Protein AF-A0A2V9KAK0-F1 (afdb_monomer)

Secondary structure (DSSP, 8-state):
-EEEEEEEEEEEEETTEEEEEEEEEEEEEETTEEEEEEEEEEEESS---SEEEEEEEEE----TT-TTEEEEETTEEEETT--EEEE-SEEEEEETTTTEEEEEEEES--EEEEEEEEEEEEETTEEEEEEEEEEEEEEEEEPTT-SEEEEEEEEEEEE-

Radius of gyration: 18.0 Å; Cα contacts (8 Å, |Δi|>4): 401; chains: 1; bounding box: 46×34×55 Å

Nearest PDB structures (foldseek):
  1k1x-assembly2_B  TM=7.496E-01  e=6.033E-06  Thermococcus litoralis
  1k1x-assembly1_A  TM=7.230E-01  e=2.955E-05  Thermococcus litoralis
  1k1w-assembly1_A  TM=7.517E-01  e=1.011E-04  Thermococcus litoralis
  1jov-assembly1_A  TM=4.506E-01  e=4.739E-02  Haemophilus influenzae

Solvent-accessible surface area (backbone atoms only — not comparable to full-atom values): 8448 Å² total; per-residue (Å²): 122,53,73,50,76,49,77,49,74,50,77,46,76,55,88,99,37,45,39,37,42,36,39,36,39,40,38,39,36,56,89,73,35,40,37,41,36,42,41,35,40,39,40,36,87,42,60,60,33,92,38,68,52,72,52,78,48,75,48,70,66,66,63,45,78,39,93,58,22,29,35,37,42,92,93,44,77,40,45,46,56,45,70,50,76,48,83,43,63,44,43,35,40,38,32,61,88,81,25,38,37,37,41,35,37,38,45,64,71,32,36,38,39,34,37,52,37,69,44,83,46,82,54,98,94,42,81,44,82,41,76,62,19,28,41,38,25,44,35,42,79,46,60,44,76,33,36,58,50,71,40,34,41,37,39,40,35,34,70,105

Foldseek 3Di:
DDKDKDKDKDWDDDPPKIKIKIWIWIWDDDPQKIKIKIKMKIAIPFFPAFDKDKDKDWDFDFDQADPQWFKDFPRDTDGQQDAAKDQHQ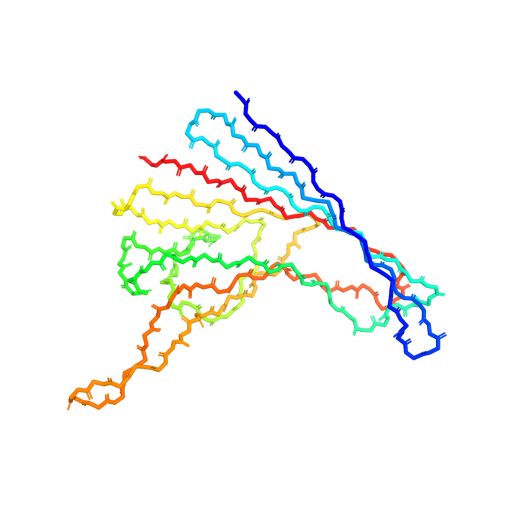WIWTGRVVQQKIKIKGKPPRFIKGKHWDWDWDQDPVGIDTGTGTMIIMGMDGDDRRDRMDIMMMMIMMGGD

Mean predicted aligned error: 3.72 Å

Sequence (160 aa):
MREGTVRLERTVRHGSGELRGVKTLHAESRGDIWQLECSAALSSDRALGESALGMELVLNLLAPDAPDRYFEANGERHPLEFKGQIISPELRVTDEWQRVECVLTADPAPRWWIVPIETISQSESGFERVYQGSAIMAVWRLPSAARDFRSKLTMITRRL

Structure (mmCIF, N/CA/C/O backbone):
data_AF-A0A2V9KAK0-F1
#
_entry.id   AF-A0A2V9KAK0-F1
#
loop_
_atom_site.group_PDB
_atom_site.id
_atom_site.type_symbol
_atom_site.label_atom_id
_atom_site.label_alt_id
_atom_site.label_comp_id
_atom_site.label_asym_id
_atom_site.label_entity_id
_atom_site.label_seq_id
_atom_site.pdbx_PDB_ins_code
_atom_site.Cartn_x
_atom_site.Cartn_y
_atom_site.Cartn_z
_atom_site.occupancy
_atom_site.B_iso_or_equiv
_atom_site.auth_seq_id
_atom_site.auth_comp_id
_atom_site.auth_asym_id
_atom_site.auth_atom_id
_atom_site.pdbx_PDB_model_num
ATOM 1 N N . MET A 1 1 ? -11.246 23.314 -1.768 1.00 75.06 1 MET A N 1
ATOM 2 C CA . MET A 1 1 ? -10.373 22.320 -2.415 1.00 75.06 1 MET A CA 1
ATOM 3 C C . MET A 1 1 ? -8.950 22.718 -2.092 1.00 75.06 1 MET A C 1
ATOM 5 O O . MET A 1 1 ? -8.626 23.889 -2.268 1.00 75.06 1 MET A O 1
ATOM 9 N N . ARG A 1 2 ? -8.161 21.821 -1.502 1.00 86.50 2 ARG A N 1
ATOM 10 C CA . ARG A 1 2 ? -6.719 22.023 -1.306 1.00 86.50 2 ARG A CA 1
ATOM 11 C C . ARG A 1 2 ? -6.023 20.899 -2.048 1.00 86.50 2 ARG A C 1
ATOM 13 O O . ARG A 1 2 ? -6.415 19.756 -1.856 1.00 86.50 2 ARG A O 1
ATOM 20 N N . GLU A 1 3 ? -5.034 21.222 -2.864 1.00 95.25 3 GLU A N 1
ATOM 21 C CA . GLU A 1 3 ? -4.264 20.236 -3.616 1.00 95.25 3 GLU A CA 1
ATOM 22 C C . GLU A 1 3 ? -2.778 20.592 -3.606 1.00 95.25 3 GLU A C 1
ATOM 24 O O . GLU A 1 3 ? -2.402 21.749 -3.397 1.00 95.25 3 GLU A O 1
ATOM 29 N N . GLY A 1 4 ? -1.930 19.590 -3.803 1.00 96.50 4 GLY A N 1
ATOM 30 C CA . GLY A 1 4 ? -0.490 19.766 -3.878 1.00 96.50 4 GLY A CA 1
ATOM 31 C C . GLY A 1 4 ? 0.176 18.587 -4.566 1.00 96.50 4 GLY A C 1
ATOM 32 O O . GLY A 1 4 ? -0.209 17.436 -4.365 1.00 96.50 4 GLY A O 1
ATOM 33 N N . THR A 1 5 ? 1.198 18.881 -5.368 1.00 98.06 5 THR A N 1
ATOM 34 C CA . THR A 1 5 ? 1.998 17.866 -6.057 1.00 98.06 5 THR A CA 1
ATOM 35 C C . THR A 1 5 ? 3.465 18.008 -5.693 1.00 98.06 5 THR A C 1
ATOM 37 O O . THR A 1 5 ? 4.029 19.098 -5.771 1.00 98.06 5 THR A O 1
ATOM 40 N N . VAL A 1 6 ? 4.102 16.891 -5.354 1.00 98.31 6 VAL A N 1
ATOM 41 C CA . VAL A 1 6 ? 5.548 16.804 -5.141 1.00 98.31 6 VAL A CA 1
ATOM 42 C C . VAL A 1 6 ? 6.114 15.725 -6.045 1.00 98.31 6 VAL A C 1
ATOM 44 O O . VAL A 1 6 ? 5.605 14.607 -6.102 1.00 98.31 6 VAL A O 1
ATOM 47 N N . ARG A 1 7 ? 7.203 16.047 -6.740 1.00 98.31 7 ARG A N 1
ATOM 48 C CA . ARG A 1 7 ? 7.954 15.093 -7.551 1.00 98.31 7 ARG A CA 1
ATOM 49 C C . ARG A 1 7 ? 9.327 14.871 -6.941 1.00 98.31 7 ARG A C 1
ATOM 51 O O . ARG A 1 7 ? 10.051 15.820 -6.667 1.00 98.31 7 ARG A O 1
ATOM 58 N N . LEU A 1 8 ? 9.670 13.605 -6.762 1.00 98.19 8 LEU A N 1
ATOM 59 C CA . LEU A 1 8 ? 10.948 13.136 -6.259 1.00 98.19 8 LEU A CA 1
ATOM 60 C C . LEU A 1 8 ? 11.569 12.238 -7.321 1.00 98.19 8 LEU A C 1
ATOM 62 O O . LEU A 1 8 ? 10.883 11.426 -7.945 1.00 98.19 8 LEU A O 1
ATOM 66 N N . GLU A 1 9 ? 12.872 12.355 -7.511 1.00 98.19 9 GLU A N 1
ATOM 67 C CA . GLU A 1 9 ? 13.617 11.459 -8.377 1.00 98.19 9 GLU A CA 1
ATOM 68 C C . GLU A 1 9 ? 14.942 11.081 -7.740 1.00 98.19 9 GLU A C 1
ATOM 70 O O . GLU A 1 9 ? 15.530 11.835 -6.961 1.00 98.19 9 GLU A O 1
ATOM 75 N N . ARG A 1 10 ? 15.395 9.876 -8.058 1.00 97.81 10 ARG A N 1
ATOM 76 C CA . ARG A 1 10 ? 16.676 9.369 -7.605 1.00 97.81 10 ARG A CA 1
ATOM 77 C C . ARG A 1 10 ? 17.247 8.438 -8.654 1.00 97.81 10 ARG A C 1
ATOM 79 O O . ARG A 1 10 ? 16.561 7.540 -9.134 1.00 97.81 10 ARG A O 1
ATOM 86 N N . THR A 1 11 ? 18.528 8.618 -8.926 1.00 97.19 11 THR A N 1
ATOM 87 C CA . THR A 1 11 ? 19.328 7.697 -9.722 1.00 97.19 11 THR A CA 1
ATOM 88 C C . THR A 1 11 ? 20.326 7.001 -8.806 1.00 97.19 11 THR A C 1
ATOM 90 O O . THR A 1 11 ? 20.985 7.647 -7.989 1.00 97.19 11 THR A O 1
ATOM 93 N N . VAL A 1 12 ? 20.408 5.678 -8.903 1.00 94.88 12 VAL A N 1
ATOM 94 C CA . VAL A 1 12 ? 21.289 4.833 -8.094 1.00 94.88 12 VAL A CA 1
ATOM 95 C C . VAL A 1 12 ? 22.069 3.913 -9.023 1.00 94.88 12 VAL A C 1
ATOM 97 O O . VAL A 1 12 ? 21.511 3.357 -9.966 1.00 94.88 12 VAL A O 1
ATOM 100 N N . ARG A 1 13 ? 23.361 3.723 -8.745 1.00 91.69 13 ARG A N 1
ATOM 101 C CA . ARG A 1 13 ? 24.155 2.685 -9.411 1.00 91.69 13 ARG A CA 1
ATOM 102 C C . ARG A 1 13 ? 23.892 1.345 -8.738 1.00 91.69 13 ARG A C 1
ATOM 104 O O . ARG A 1 13 ? 24.022 1.240 -7.520 1.00 91.69 13 ARG A O 1
ATOM 111 N N . HIS A 1 14 ? 23.561 0.331 -9.527 1.00 79.44 14 HIS A N 1
ATOM 112 C CA . HIS A 1 14 ? 23.386 -1.039 -9.060 1.00 79.44 14 HIS A CA 1
ATOM 113 C C . HIS A 1 14 ? 24.299 -1.959 -9.877 1.00 79.44 14 HIS A C 1
ATOM 115 O O . HIS A 1 14 ? 24.059 -2.219 -11.057 1.00 79.44 14 HIS A O 1
ATOM 121 N N . GLY A 1 15 ? 25.408 -2.389 -9.268 1.00 82.12 15 GLY A N 1
ATOM 122 C CA . GLY A 1 15 ? 26.492 -3.053 -9.991 1.00 82.12 15 GLY A CA 1
ATOM 123 C C . GLY A 1 15 ? 27.061 -2.152 -11.094 1.00 82.12 15 GLY A C 1
ATOM 124 O O . GLY A 1 15 ? 27.440 -1.011 -10.839 1.00 82.12 15 GLY A O 1
ATOM 125 N N . SER A 1 16 ? 27.098 -2.660 -12.328 1.00 79.44 16 SER A N 1
ATOM 126 C CA . SER A 1 16 ? 27.523 -1.912 -13.522 1.00 79.44 16 SER A CA 1
ATOM 127 C C . SER A 1 16 ? 26.370 -1.233 -14.278 1.00 79.44 16 SER A C 1
ATOM 129 O O . SER A 1 16 ? 26.559 -0.846 -15.432 1.00 79.44 16 SER A O 1
ATOM 131 N N . GLY A 1 17 ? 25.164 -1.211 -13.707 1.00 87.38 17 GLY A N 1
ATOM 132 C CA . GLY A 1 17 ? 23.977 -0.583 -14.286 1.00 87.38 17 GLY A CA 1
ATOM 133 C C . GLY A 1 17 ? 23.513 0.627 -13.486 1.00 87.38 17 GLY A C 1
ATOM 134 O O . GLY A 1 17 ? 23.943 0.866 -12.352 1.00 87.38 17 GLY A O 1
ATOM 135 N N . GLU A 1 18 ? 22.600 1.375 -14.082 1.00 94.81 18 GLU A N 1
ATOM 136 C CA . GLU A 1 18 ? 21.948 2.533 -13.499 1.00 94.81 18 GLU A CA 1
ATOM 137 C C . GLU A 1 18 ? 20.442 2.283 -13.379 1.00 94.81 18 GLU A C 1
ATOM 139 O O . GLU A 1 18 ? 19.781 1.795 -14.300 1.00 94.81 18 GLU A O 1
ATOM 144 N N . LEU A 1 19 ? 19.897 2.611 -12.210 1.00 95.38 19 LEU A N 1
ATOM 145 C CA . LEU A 1 19 ? 18.481 2.522 -11.901 1.00 95.38 19 LEU A CA 1
ATOM 146 C C . LEU A 1 19 ? 17.979 3.909 -11.522 1.00 95.38 19 LEU A C 1
ATOM 148 O O . LEU A 1 19 ? 18.448 4.511 -10.554 1.00 95.38 19 LEU A O 1
ATOM 152 N N . ARG A 1 20 ? 16.996 4.407 -12.263 1.00 97.06 20 ARG A N 1
ATOM 153 C CA . ARG A 1 20 ? 16.319 5.667 -11.981 1.00 97.06 20 ARG A CA 1
ATOM 154 C C . ARG A 1 20 ? 14.898 5.396 -11.515 1.00 97.06 20 ARG A C 1
ATOM 156 O O . ARG A 1 20 ? 14.107 4.781 -12.225 1.00 97.06 20 ARG A O 1
ATOM 163 N N . GLY A 1 21 ? 14.589 5.883 -10.321 1.00 97.44 21 GLY A N 1
ATOM 164 C CA . GLY A 1 21 ? 13.256 5.894 -9.743 1.00 97.44 21 GLY A CA 1
ATOM 165 C C . GLY A 1 21 ? 12.709 7.313 -9.711 1.00 97.44 21 GLY A C 1
ATOM 166 O O . GLY A 1 21 ? 13.395 8.258 -9.322 1.00 97.44 21 GLY A O 1
ATOM 167 N N . VAL A 1 22 ? 11.457 7.459 -10.110 1.00 98.38 22 VAL A N 1
ATOM 168 C CA . VAL A 1 22 ? 10.705 8.705 -10.058 1.00 98.38 22 VAL A CA 1
ATOM 169 C C . VAL A 1 22 ? 9.408 8.433 -9.322 1.00 98.38 22 VAL A C 1
ATOM 171 O O . VAL A 1 22 ? 8.713 7.474 -9.642 1.00 98.38 22 VAL A O 1
ATOM 174 N N . LYS A 1 23 ? 9.056 9.307 -8.386 1.00 97.75 23 LYS A N 1
ATOM 175 C CA . LYS A 1 23 ? 7.805 9.269 -7.637 1.00 97.75 23 LYS A CA 1
ATOM 176 C C . LYS A 1 23 ? 7.139 10.637 -7.695 1.00 97.75 23 LYS A C 1
ATOM 178 O O . LYS A 1 23 ? 7.764 11.647 -7.383 1.00 97.75 23 LYS A O 1
ATOM 183 N N . THR A 1 24 ? 5.869 10.668 -8.063 1.00 98.56 24 THR A N 1
ATOM 184 C CA . THR A 1 24 ? 5.019 11.853 -7.978 1.00 98.56 24 THR A CA 1
ATOM 185 C C . THR A 1 24 ? 3.918 11.578 -6.967 1.00 98.56 24 THR A C 1
ATOM 187 O O . THR A 1 24 ? 3.147 10.637 -7.128 1.00 98.56 24 THR A O 1
ATOM 190 N N . LEU A 1 25 ? 3.890 12.389 -5.916 1.00 98.25 25 LEU A N 1
ATOM 191 C CA . LEU A 1 25 ? 2.852 12.413 -4.901 1.00 98.25 25 LEU A CA 1
ATOM 192 C C . LEU A 1 25 ? 1.878 13.532 -5.240 1.00 98.25 25 LEU A C 1
ATOM 194 O O . LEU A 1 25 ? 2.302 14.681 -5.355 1.00 98.25 25 LEU A O 1
ATOM 198 N N . HIS A 1 26 ? 0.604 13.201 -5.367 1.00 98.25 26 HIS A N 1
ATOM 199 C CA . HIS A 1 26 ? -0.486 14.157 -5.468 1.00 98.25 26 HIS A CA 1
ATOM 200 C C . HIS A 1 26 ? -1.389 13.977 -4.253 1.00 98.25 26 HIS A C 1
ATOM 202 O O . HIS A 1 26 ? -1.829 12.864 -3.973 1.00 98.25 26 HIS A O 1
ATOM 208 N N . ALA A 1 27 ? -1.654 15.053 -3.525 1.00 97.69 27 ALA A N 1
ATOM 209 C CA . ALA A 1 27 ? -2.590 15.046 -2.414 1.00 97.69 27 ALA A CA 1
ATOM 210 C C . ALA A 1 27 ? -3.683 16.071 -2.679 1.00 97.69 27 ALA A C 1
ATOM 212 O O . ALA A 1 27 ? -3.377 17.206 -3.040 1.00 97.69 27 ALA A O 1
ATOM 213 N N . GLU A 1 28 ? -4.936 15.694 -2.455 1.00 97.31 28 GLU A N 1
ATOM 214 C CA . GLU A 1 28 ? -6.068 16.608 -2.549 1.00 97.31 28 GLU A CA 1
ATOM 215 C C . GLU A 1 28 ? -7.085 16.380 -1.432 1.00 97.31 28 GLU A C 1
ATOM 217 O O . GLU A 1 28 ? -7.194 15.294 -0.861 1.00 97.31 28 GLU A O 1
ATOM 222 N N . SER A 1 29 ? -7.852 17.422 -1.122 1.00 95.31 29 SER A N 1
ATOM 223 C CA . SER A 1 29 ? -9.001 17.325 -0.233 1.00 95.31 29 SER A CA 1
ATOM 224 C C . SER A 1 29 ? -10.223 18.060 -0.768 1.00 95.31 29 SER A C 1
ATOM 226 O O . SER A 1 29 ? -10.163 19.217 -1.225 1.00 95.31 29 SER A O 1
ATOM 228 N N . ARG A 1 30 ? -11.369 17.383 -0.664 1.00 93.06 30 ARG A N 1
ATOM 229 C CA . ARG A 1 30 ? -12.683 17.895 -1.056 1.00 93.06 30 ARG A CA 1
ATOM 230 C C . ARG A 1 30 ? -13.726 17.485 -0.017 1.00 93.06 30 ARG A C 1
ATOM 232 O O . ARG A 1 30 ? -14.149 16.336 0.030 1.00 93.06 30 ARG A O 1
ATOM 239 N N . GLY A 1 31 ? -14.173 18.451 0.785 1.00 90.75 31 GLY A N 1
ATOM 240 C CA . GLY A 1 31 ? -15.049 18.166 1.925 1.00 90.75 31 GLY A CA 1
ATOM 241 C C . GLY A 1 31 ? -14.325 17.274 2.934 1.00 90.75 31 GLY A C 1
ATOM 242 O O . GLY A 1 31 ? -13.178 17.559 3.270 1.00 90.75 31 GLY A O 1
ATOM 243 N N . ASP A 1 32 ? -14.975 16.182 3.330 1.00 91.19 32 ASP A N 1
ATOM 244 C CA . ASP A 1 32 ? -14.447 15.192 4.281 1.00 91.19 32 ASP A CA 1
ATOM 245 C C . ASP A 1 32 ? -13.679 14.043 3.602 1.00 91.19 32 ASP A C 1
ATOM 247 O O . ASP A 1 32 ? -13.383 13.027 4.230 1.00 91.19 32 ASP A O 1
ATOM 251 N N . ILE A 1 33 ? -13.374 14.186 2.308 1.00 95.00 33 ILE A N 1
ATOM 252 C CA . ILE A 1 33 ? -12.591 13.218 1.541 1.00 95.00 33 ILE A CA 1
ATOM 253 C C . ILE A 1 33 ? -11.177 13.758 1.364 1.00 95.00 33 ILE A C 1
ATOM 255 O O . ILE A 1 33 ? -10.978 14.872 0.862 1.00 95.00 33 ILE A O 1
ATOM 259 N N . TRP A 1 34 ? -10.202 12.940 1.745 1.00 96.88 34 TRP A N 1
ATOM 260 C CA . TRP A 1 34 ? -8.790 13.162 1.479 1.00 96.88 34 TRP A CA 1
ATOM 261 C C . TRP A 1 34 ? -8.277 12.078 0.540 1.00 96.88 34 TRP A C 1
ATOM 263 O O . TRP A 1 34 ? -8.552 10.900 0.749 1.00 96.88 34 TRP A O 1
ATOM 273 N N . GLN A 1 35 ? -7.535 12.463 -0.490 1.00 97.75 35 GLN A N 1
ATOM 274 C CA . GLN A 1 35 ? -6.940 11.526 -1.431 1.00 97.75 35 GLN A CA 1
ATOM 275 C C . GLN A 1 35 ? -5.434 11.746 -1.506 1.00 97.75 35 GLN A C 1
ATOM 277 O O . GLN A 1 35 ? -4.970 12.875 -1.659 1.00 97.75 35 GLN A O 1
ATOM 282 N N . LEU A 1 36 ? -4.688 10.646 -1.460 1.00 97.88 36 LEU A N 1
ATOM 283 C CA . LEU A 1 36 ? -3.262 10.588 -1.743 1.00 97.88 36 LEU A CA 1
ATOM 284 C C . LEU A 1 36 ? -3.027 9.637 -2.902 1.00 97.88 36 LEU A C 1
ATOM 286 O O . LEU A 1 36 ? -3.346 8.456 -2.816 1.00 97.88 36 LEU A O 1
ATOM 290 N N . GLU A 1 37 ? -2.414 10.134 -3.961 1.00 98.44 37 GLU A N 1
ATOM 291 C CA . GLU A 1 37 ? -1.938 9.325 -5.068 1.00 98.44 37 GLU A CA 1
ATOM 292 C C . GLU A 1 37 ? -0.410 9.356 -5.112 1.00 98.44 37 GLU A C 1
ATOM 294 O O . GLU A 1 37 ? 0.220 10.409 -5.016 1.00 98.44 37 GLU A O 1
ATOM 299 N N . CYS A 1 38 ? 0.195 8.187 -5.281 1.00 98.56 38 CYS A N 1
ATOM 300 C CA . CYS A 1 38 ? 1.612 8.008 -5.528 1.00 98.56 38 CYS A CA 1
ATOM 301 C C . CYS A 1 38 ? 1.792 7.288 -6.864 1.00 98.56 38 CYS A C 1
ATOM 303 O O . CYS A 1 38 ? 1.620 6.074 -6.953 1.00 98.56 38 CYS A O 1
ATOM 305 N N . SER A 1 39 ? 2.171 8.034 -7.897 1.00 98.38 39 SER A N 1
ATOM 306 C CA . SER A 1 39 ? 2.596 7.477 -9.182 1.00 98.38 39 SER A CA 1
ATOM 307 C C . SER A 1 39 ? 4.106 7.255 -9.165 1.00 98.38 39 SER A C 1
ATOM 309 O O . SER A 1 39 ? 4.861 8.199 -8.923 1.00 98.38 39 SER A O 1
ATOM 311 N N . ALA A 1 40 ? 4.571 6.041 -9.456 1.00 98.12 40 ALA A N 1
ATOM 312 C CA . ALA A 1 40 ? 5.990 5.734 -9.589 1.00 98.12 40 ALA A CA 1
ATOM 313 C C . ALA A 1 40 ? 6.346 5.234 -10.989 1.00 98.12 40 ALA A C 1
ATOM 315 O O . ALA A 1 40 ? 5.594 4.503 -11.633 1.00 98.12 40 ALA A O 1
ATOM 316 N N . ALA A 1 41 ? 7.537 5.614 -11.438 1.00 97.56 41 ALA A N 1
ATOM 317 C CA . ALA A 1 41 ? 8.174 5.086 -12.630 1.00 97.56 41 ALA A CA 1
ATOM 318 C C . ALA A 1 41 ? 9.596 4.646 -12.283 1.00 97.56 41 ALA A C 1
ATOM 320 O O . ALA A 1 41 ? 10.386 5.425 -11.746 1.00 97.56 41 ALA A O 1
ATOM 321 N N . LEU A 1 42 ? 9.907 3.401 -12.607 1.00 96.75 42 LEU A N 1
ATOM 322 C CA . LEU A 1 42 ? 11.235 2.821 -12.528 1.00 96.75 42 LEU A CA 1
ATOM 323 C C . LEU A 1 42 ? 11.770 2.667 -13.951 1.00 96.75 42 LEU A C 1
ATOM 325 O O . LEU A 1 42 ? 11.024 2.263 -14.837 1.00 96.75 42 LEU A O 1
ATOM 329 N N . SER A 1 43 ? 13.039 2.989 -14.175 1.00 96.56 43 SER A N 1
ATOM 330 C CA . SER A 1 43 ? 13.720 2.801 -15.460 1.00 96.56 43 SER A CA 1
ATOM 331 C C . SER A 1 43 ? 15.180 2.424 -15.239 1.00 96.56 43 SER A C 1
ATOM 333 O O . SER A 1 43 ? 15.814 2.978 -14.341 1.00 96.56 43 SER A O 1
ATOM 335 N N . SER A 1 44 ? 15.726 1.533 -16.059 1.00 95.62 44 SER A N 1
ATOM 336 C CA . SER A 1 44 ? 17.112 1.082 -15.988 1.00 95.62 44 SER A CA 1
ATOM 337 C C . SER A 1 44 ? 17.736 0.924 -17.373 1.00 95.62 44 SER A C 1
ATOM 339 O O . SER A 1 44 ? 17.071 0.583 -18.353 1.00 95.62 44 SER A O 1
ATOM 341 N N . ASP A 1 45 ? 19.047 1.148 -17.445 1.00 95.44 45 ASP A N 1
ATOM 342 C CA . ASP A 1 45 ? 19.876 0.892 -18.628 1.00 95.44 45 ASP A CA 1
ATOM 343 C C . ASP A 1 45 ? 20.096 -0.610 -18.896 1.00 95.44 45 ASP A C 1
ATOM 345 O O . ASP A 1 45 ? 20.583 -1.006 -19.962 1.00 95.44 45 ASP A O 1
ATOM 349 N N . ARG A 1 46 ? 19.704 -1.468 -17.949 1.00 93.62 46 ARG A N 1
ATOM 350 C CA . ARG A 1 46 ? 19.795 -2.929 -18.010 1.00 93.62 46 ARG A CA 1
ATOM 351 C C . ARG A 1 46 ? 18.461 -3.566 -17.625 1.00 93.62 46 ARG A C 1
ATOM 353 O O . ARG A 1 46 ? 17.551 -2.906 -17.137 1.00 93.62 46 ARG A O 1
ATOM 360 N N . ALA A 1 47 ? 18.333 -4.862 -17.899 1.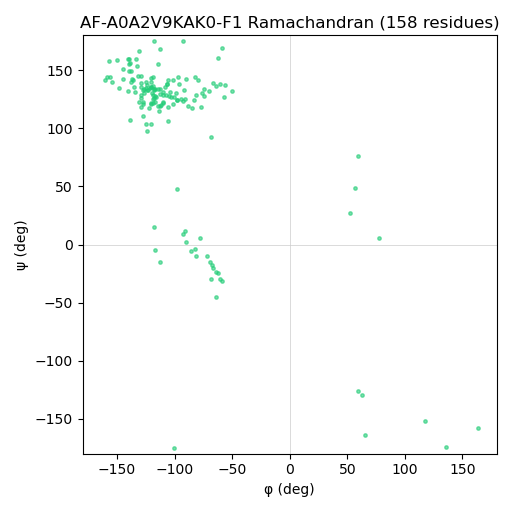00 93.44 47 ALA A N 1
ATOM 361 C CA . ALA A 1 47 ? 17.182 -5.625 -17.435 1.00 93.44 47 ALA A CA 1
ATOM 362 C C . ALA A 1 47 ? 17.175 -5.667 -15.899 1.00 93.44 47 ALA A C 1
ATOM 364 O O . ALA A 1 47 ? 18.221 -5.883 -15.283 1.00 93.44 47 ALA A O 1
ATOM 365 N N . LEU A 1 48 ? 16.001 -5.476 -15.301 1.00 90.56 48 LEU A N 1
ATOM 366 C CA . LEU A 1 48 ? 15.814 -5.429 -13.852 1.00 90.56 48 LEU A CA 1
ATOM 367 C C . LEU A 1 48 ? 16.021 -6.795 -13.180 1.00 90.56 48 LEU A C 1
ATOM 369 O O . LEU A 1 48 ? 16.187 -6.847 -11.963 1.00 90.56 48 LEU A O 1
ATOM 373 N N . GLY A 1 49 ? 16.034 -7.892 -13.943 1.00 91.19 49 GLY A N 1
ATOM 374 C CA . GLY A 1 49 ? 16.170 -9.240 -13.397 1.00 91.19 49 GLY A CA 1
ATOM 375 C C . GLY A 1 49 ? 14.975 -9.627 -12.525 1.00 91.19 49 GLY A C 1
ATOM 376 O O . GLY A 1 49 ? 13.917 -8.999 -12.576 1.00 91.19 49 GLY A O 1
ATOM 377 N N . GLU A 1 50 ? 15.127 -10.678 -11.723 1.00 93.00 50 GLU A N 1
ATOM 378 C CA . GLU A 1 50 ? 14.096 -11.090 -10.766 1.00 93.00 50 GLU A CA 1
ATOM 379 C C . GLU A 1 50 ? 13.965 -10.060 -9.640 1.00 93.00 50 GLU A C 1
ATOM 381 O O . GLU A 1 50 ? 14.677 -10.099 -8.639 1.00 93.00 50 GLU A O 1
ATOM 386 N N . SER A 1 51 ? 13.045 -9.118 -9.834 1.00 92.62 51 SER A N 1
ATOM 387 C CA . SER A 1 51 ? 12.866 -7.955 -8.971 1.00 92.62 51 SER A CA 1
ATOM 388 C C . SER A 1 51 ? 11.396 -7.727 -8.634 1.00 92.62 51 SER A C 1
ATOM 390 O O . SER A 1 51 ? 10.487 -8.169 -9.343 1.00 92.62 51 SER A O 1
ATOM 392 N N . ALA A 1 52 ? 11.154 -6.984 -7.557 1.00 96.00 52 ALA A N 1
ATOM 393 C CA . ALA A 1 52 ? 9.838 -6.470 -7.210 1.00 96.00 52 ALA A CA 1
ATOM 394 C C . ALA A 1 52 ? 9.918 -4.976 -6.880 1.00 96.00 52 ALA A C 1
ATOM 396 O O . ALA A 1 52 ? 10.898 -4.517 -6.294 1.00 96.00 52 ALA A O 1
ATOM 397 N N . LEU A 1 53 ? 8.876 -4.231 -7.244 1.00 96.81 53 LEU A N 1
ATOM 398 C CA . LEU A 1 53 ? 8.663 -2.865 -6.778 1.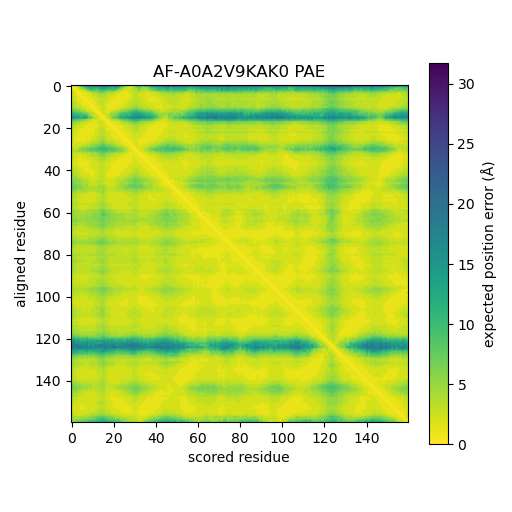00 96.81 53 LEU A CA 1
ATOM 399 C C . LEU A 1 53 ? 7.665 -2.893 -5.620 1.00 96.81 53 LEU A C 1
ATOM 401 O O . LEU A 1 53 ? 6.603 -3.498 -5.745 1.00 96.81 53 LEU A O 1
ATOM 405 N N . GLY A 1 54 ? 8.008 -2.228 -4.518 1.00 97.69 54 GLY A N 1
ATOM 406 C CA . GLY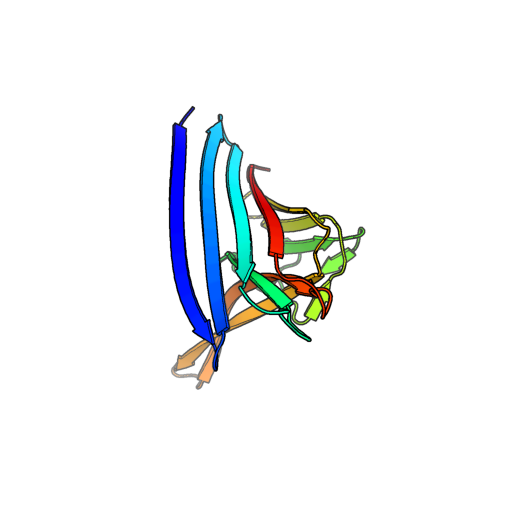 A 1 54 ? 7.137 -2.038 -3.362 1.00 97.69 54 GLY A CA 1
ATOM 407 C C . GLY A 1 54 ? 6.849 -0.557 -3.126 1.00 97.69 54 GLY A C 1
ATOM 408 O O . GLY A 1 54 ? 7.775 0.255 -3.132 1.00 97.69 54 GLY A O 1
ATOM 409 N N . MET A 1 55 ? 5.583 -0.203 -2.907 1.00 98.12 55 MET A N 1
ATOM 410 C CA . MET A 1 55 ? 5.190 1.091 -2.341 1.00 98.12 55 MET A CA 1
ATOM 411 C C . MET A 1 55 ? 4.572 0.876 -0.967 1.00 98.12 55 MET A C 1
ATOM 413 O O . MET A 1 55 ? 3.515 0.261 -0.863 1.00 98.12 55 MET A O 1
ATOM 417 N N . GLU A 1 56 ? 5.235 1.385 0.067 1.00 98.00 56 GLU A N 1
ATOM 418 C CA . GLU A 1 56 ? 4.795 1.268 1.454 1.00 98.00 56 GLU A CA 1
ATOM 419 C C . GLU A 1 56 ? 4.017 2.508 1.911 1.00 98.00 56 GLU A C 1
ATOM 421 O O . GLU A 1 56 ? 4.394 3.651 1.630 1.00 98.00 56 GLU A O 1
ATOM 426 N N . LEU A 1 57 ? 2.943 2.248 2.648 1.00 96.62 57 LEU A N 1
ATOM 427 C CA . LEU A 1 57 ? 2.169 3.193 3.433 1.00 96.62 57 LEU A CA 1
ATOM 428 C C . LEU A 1 57 ? 2.022 2.616 4.844 1.00 96.62 57 LEU A C 1
ATOM 430 O O . LEU A 1 57 ? 1.700 1.442 5.010 1.00 96.62 57 LEU A O 1
ATOM 434 N N . VAL A 1 58 ? 2.211 3.453 5.858 1.00 97.75 58 VAL A N 1
ATOM 435 C CA . VAL A 1 58 ? 1.984 3.077 7.255 1.00 97.75 58 VAL A CA 1
ATOM 436 C C . VAL A 1 58 ? 0.723 3.769 7.757 1.00 97.75 58 VAL A C 1
ATOM 438 O O . VAL A 1 58 ? 0.587 4.983 7.596 1.00 97.75 58 VAL A O 1
ATOM 441 N N . LEU A 1 59 ? -0.190 2.997 8.351 1.00 97.12 59 LEU A N 1
ATOM 442 C CA . LEU A 1 59 ? -1.409 3.507 8.980 1.00 97.12 59 LEU A CA 1
ATOM 443 C C . LEU A 1 59 ? -1.421 3.162 10.471 1.00 97.12 59 LEU A C 1
ATOM 445 O O . LEU A 1 59 ? -1.330 1.997 10.853 1.00 97.12 59 LEU A O 1
ATOM 449 N N . ASN A 1 60 ? -1.583 4.183 11.309 1.00 95.38 60 ASN A N 1
ATOM 450 C CA . ASN A 1 60 ? -1.529 4.078 12.769 1.00 95.38 60 ASN A CA 1
ATOM 451 C C . ASN A 1 60 ? -2.933 3.993 13.388 1.00 95.38 60 ASN A C 1
ATOM 453 O O . ASN A 1 60 ? -3.252 4.715 14.332 1.00 95.38 60 ASN A O 1
ATOM 457 N N . LEU A 1 61 ? -3.788 3.129 12.840 1.00 94.06 61 LEU A N 1
ATOM 458 C CA . LEU A 1 61 ? -5.017 2.733 13.530 1.00 94.06 61 LEU A CA 1
ATOM 459 C C . LEU A 1 61 ? -4.625 1.777 14.659 1.00 94.06 61 LEU A C 1
ATOM 461 O O . LEU A 1 61 ? -3.788 0.908 14.435 1.00 94.06 61 LEU A O 1
ATOM 465 N N . LEU A 1 62 ? -5.168 1.975 15.860 1.00 94.12 62 LEU A N 1
ATOM 466 C CA . LEU A 1 62 ? -4.799 1.234 17.074 1.00 94.12 62 LEU A CA 1
ATOM 467 C C . LEU A 1 62 ? -5.819 0.126 17.383 1.00 94.12 62 LEU A C 1
ATOM 469 O O . LEU A 1 62 ? -6.757 -0.082 16.625 1.00 94.12 62 LEU A O 1
ATOM 473 N N . ALA A 1 63 ? -5.641 -0.551 18.523 1.00 95.62 63 ALA A N 1
ATOM 474 C CA . ALA A 1 63 ? -6.471 -1.669 18.979 1.00 95.62 63 ALA A CA 1
ATOM 475 C C . ALA A 1 63 ? -6.460 -2.845 17.971 1.00 95.62 63 ALA A C 1
ATOM 477 O O . ALA A 1 63 ? -7.417 -3.033 17.221 1.00 95.62 63 ALA A O 1
ATOM 478 N N . PRO A 1 64 ? -5.360 -3.628 17.948 1.00 96.38 64 PRO A N 1
ATOM 479 C CA . PRO A 1 64 ? -5.039 -4.557 16.862 1.00 96.38 64 PRO A CA 1
ATOM 480 C C . PRO A 1 64 ? -6.089 -5.641 16.586 1.00 96.38 64 PRO A C 1
ATOM 482 O O . PRO A 1 64 ? -6.222 -6.061 15.442 1.00 96.38 64 PRO A O 1
ATOM 485 N N . ASP A 1 65 ? -6.806 -6.087 17.619 1.00 96.62 65 ASP A N 1
ATOM 486 C CA . ASP A 1 65 ? -7.756 -7.214 17.578 1.00 96.62 65 ASP A CA 1
ATOM 487 C C . ASP A 1 65 ? -9.201 -6.780 17.903 1.00 96.62 65 ASP A C 1
ATOM 489 O O . ASP A 1 65 ? -10.076 -7.580 18.226 1.00 96.62 65 ASP A O 1
ATOM 493 N N . ALA A 1 66 ? -9.477 -5.474 17.875 1.00 97.25 66 ALA A N 1
ATOM 494 C CA . ALA A 1 66 ? -10.829 -4.994 18.117 1.00 97.25 66 ALA A CA 1
ATOM 495 C C . ALA A 1 66 ? -11.708 -5.239 16.871 1.00 97.25 66 ALA A C 1
ATOM 497 O O . ALA A 1 66 ? -11.314 -4.853 15.773 1.00 97.25 66 ALA A O 1
ATOM 498 N N . PRO A 1 67 ? -12.907 -5.840 16.998 1.00 96.75 67 PRO A N 1
ATOM 499 C CA . PRO A 1 67 ? -13.712 -6.269 15.845 1.00 96.75 67 PRO A CA 1
ATOM 500 C C . PRO A 1 67 ? -14.260 -5.110 14.993 1.00 96.75 67 PRO A C 1
ATOM 502 O O . PRO A 1 67 ? -14.667 -5.317 13.851 1.00 96.75 67 PRO A O 1
ATOM 505 N N . ASP A 1 68 ? -14.274 -3.901 15.550 1.00 97.50 68 ASP A N 1
ATOM 506 C CA . ASP A 1 68 ? -14.665 -2.636 14.924 1.00 97.50 68 ASP A CA 1
ATOM 507 C C . ASP A 1 68 ? -13.480 -1.910 14.247 1.00 97.50 68 ASP A C 1
ATOM 509 O O . ASP A 1 68 ? -13.660 -0.816 13.703 1.00 97.50 68 ASP A O 1
ATOM 513 N N . ARG A 1 69 ? -12.273 -2.505 14.251 1.00 98.12 69 ARG A N 1
ATOM 514 C CA . ARG A 1 69 ? -11.142 -2.084 13.413 1.00 98.12 69 ARG A CA 1
ATOM 515 C C . ARG A 1 69 ? -10.563 -3.247 12.622 1.00 98.12 69 ARG A C 1
ATOM 517 O O . ARG A 1 69 ? -10.119 -4.242 13.187 1.00 98.12 69 ARG A O 1
ATOM 524 N N . TYR A 1 70 ? -10.528 -3.122 11.303 1.00 98.50 70 TYR A N 1
ATOM 525 C CA . TYR A 1 70 ? -10.169 -4.252 10.455 1.00 98.50 70 TYR A CA 1
ATOM 526 C C . TYR A 1 70 ? -9.653 -3.828 9.082 1.00 98.50 70 TYR A C 1
ATOM 528 O O . TYR A 1 70 ? -9.950 -2.747 8.571 1.00 98.50 70 TYR A O 1
ATOM 536 N N . PHE A 1 71 ? -8.904 -4.738 8.470 1.00 98.69 71 PHE A N 1
ATOM 537 C CA . PHE A 1 71 ? -8.717 -4.794 7.030 1.00 98.69 71 PHE A CA 1
ATOM 538 C C . PHE A 1 71 ? -9.892 -5.519 6.382 1.00 98.69 71 PHE A C 1
ATOM 540 O O . PHE A 1 71 ? -10.379 -6.502 6.937 1.00 98.69 71 PHE A O 1
ATOM 547 N N . GLU A 1 72 ? -10.308 -5.097 5.192 1.00 98.69 72 GLU A N 1
ATOM 548 C CA . GLU A 1 72 ? -11.287 -5.823 4.381 1.00 98.69 72 GLU A CA 1
ATOM 549 C C . GLU A 1 72 ? -10.832 -5.909 2.922 1.00 98.69 72 GLU A C 1
ATOM 551 O O . GLU A 1 72 ? -10.425 -4.916 2.312 1.00 98.69 72 GLU A O 1
ATOM 556 N N . ALA A 1 73 ? -10.882 -7.115 2.363 1.00 98.38 73 ALA A N 1
ATOM 557 C CA . ALA A 1 73 ? -10.554 -7.392 0.970 1.00 98.38 73 ALA A CA 1
ATOM 558 C C . ALA A 1 73 ? -11.257 -8.675 0.520 1.00 98.38 73 ALA A C 1
ATOM 560 O O . ALA A 1 73 ? -11.395 -9.614 1.295 1.00 98.38 73 ALA A O 1
ATOM 561 N N . ASN A 1 74 ? -11.705 -8.735 -0.738 1.00 96.81 74 ASN A N 1
ATOM 562 C CA . ASN A 1 74 ? -12.433 -9.890 -1.290 1.00 96.81 74 ASN A CA 1
ATOM 563 C C . ASN A 1 74 ? -13.651 -10.346 -0.448 1.00 96.81 74 ASN A C 1
ATOM 565 O O . ASN A 1 74 ? -14.030 -11.512 -0.494 1.00 96.81 74 ASN A O 1
ATOM 569 N N . GLY A 1 75 ? -14.269 -9.436 0.315 1.00 96.88 75 GLY A N 1
ATOM 570 C CA . GLY A 1 75 ? -15.382 -9.752 1.218 1.00 96.88 75 GLY A CA 1
ATOM 571 C C . GLY A 1 75 ? -14.975 -10.424 2.537 1.00 96.88 75 GLY A C 1
ATOM 572 O O . GLY A 1 75 ? -15.853 -10.797 3.311 1.00 96.88 75 GLY A O 1
ATOM 573 N N . GLU A 1 76 ? -13.677 -10.563 2.811 1.00 97.69 76 GLU A N 1
ATOM 574 C CA . GLU A 1 76 ? -13.144 -11.100 4.064 1.00 97.69 76 GLU A CA 1
ATOM 575 C C . GLU A 1 76 ? -12.569 -9.981 4.936 1.00 97.69 76 GLU A C 1
ATOM 577 O O . GLU A 1 76 ? -11.931 -9.051 4.434 1.00 97.69 76 GLU A O 1
ATOM 582 N N . ARG A 1 77 ? -12.787 -10.087 6.254 1.00 98.25 77 ARG A N 1
ATOM 583 C CA . ARG A 1 77 ? -12.222 -9.179 7.258 1.00 98.25 77 ARG A CA 1
ATOM 584 C C . ARG A 1 77 ? -11.031 -9.818 7.959 1.00 98.25 77 ARG A C 1
ATOM 586 O O . ARG A 1 77 ? -11.073 -10.997 8.310 1.00 98.25 77 ARG A O 1
ATOM 593 N N . HIS A 1 78 ? -10.011 -9.014 8.230 1.00 98.44 78 HIS A N 1
ATOM 594 C CA . HIS A 1 78 ? -8.855 -9.399 9.033 1.00 98.44 78 HIS A CA 1
ATOM 595 C C . HIS A 1 78 ? -8.606 -8.359 10.135 1.00 98.44 78 HIS A C 1
ATOM 597 O O . HIS A 1 78 ? -8.802 -7.169 9.883 1.00 98.44 78 HIS A O 1
ATOM 603 N N . PRO A 1 79 ? -8.155 -8.764 11.335 1.00 98.31 79 PRO A N 1
ATOM 604 C CA . PRO A 1 79 ? -7.790 -7.818 12.390 1.00 98.31 79 PRO A CA 1
ATOM 605 C C . PRO A 1 79 ? -6.620 -6.929 11.948 1.00 98.31 79 PRO A C 1
ATOM 607 O O . PRO A 1 79 ? -5.863 -7.284 11.040 1.00 98.31 79 PRO A O 1
ATOM 610 N N . LEU A 1 80 ? -6.427 -5.785 12.602 1.00 98.12 80 LEU A N 1
ATOM 611 C CA . LEU A 1 80 ? -5.326 -4.870 12.286 1.00 98.12 80 LEU A CA 1
ATOM 612 C C . LEU A 1 80 ? -3.930 -5.450 12.596 1.00 98.12 80 LEU A C 1
ATOM 614 O O . LEU A 1 80 ? -2.940 -5.008 12.010 1.00 98.12 80 LEU A O 1
ATOM 618 N N . GLU A 1 81 ? -3.829 -6.474 13.450 1.00 97.19 81 GLU A N 1
ATOM 619 C CA . GLU A 1 81 ? -2.586 -7.249 13.617 1.00 97.19 81 GLU A CA 1
ATOM 620 C C . GLU A 1 81 ? -2.320 -8.287 12.514 1.00 97.19 81 GLU A C 1
ATOM 622 O O . GLU A 1 81 ? -1.348 -9.045 12.605 1.00 97.19 81 GLU A O 1
ATOM 627 N N . PHE A 1 82 ? -3.144 -8.332 11.460 1.00 98.12 82 PHE A N 1
ATOM 628 C CA . PHE A 1 82 ? -2.934 -9.242 10.340 1.00 98.12 82 PHE A CA 1
ATOM 629 C C . PHE A 1 82 ? -1.501 -9.155 9.800 1.00 98.12 82 PHE A C 1
ATOM 631 O O . PHE A 1 82 ? -0.958 -8.085 9.516 1.00 98.12 82 PHE A O 1
ATOM 638 N N . LYS A 1 83 ? -0.903 -10.332 9.618 1.00 98.25 83 LYS A N 1
ATOM 639 C CA . LYS A 1 83 ? 0.442 -10.503 9.085 1.00 98.25 83 LYS A CA 1
ATOM 640 C C . LYS A 1 83 ? 0.397 -11.482 7.928 1.00 98.25 83 LYS A C 1
ATOM 642 O O . LYS A 1 83 ? 0.204 -12.680 8.128 1.00 98.25 83 LYS A O 1
ATOM 647 N N . GLY A 1 84 ? 0.624 -10.993 6.718 1.00 98.38 84 GLY A N 1
ATOM 648 C CA . GLY A 1 84 ? 0.585 -11.851 5.544 1.00 98.38 84 GLY A CA 1
ATOM 649 C C . GLY A 1 84 ? 0.465 -11.095 4.235 1.00 98.38 84 GLY A C 1
ATOM 650 O O . GLY A 1 84 ? 0.827 -9.924 4.124 1.00 98.38 84 GLY A O 1
ATOM 651 N N . GLN A 1 85 ? -0.034 -11.806 3.226 1.00 98.19 85 GLN A N 1
ATOM 652 C CA . GLN A 1 85 ? -0.271 -11.268 1.896 1.00 98.19 85 GLN A CA 1
ATOM 653 C C . GLN A 1 85 ? -1.744 -11.401 1.525 1.00 98.19 85 GLN A C 1
ATOM 655 O O . GLN A 1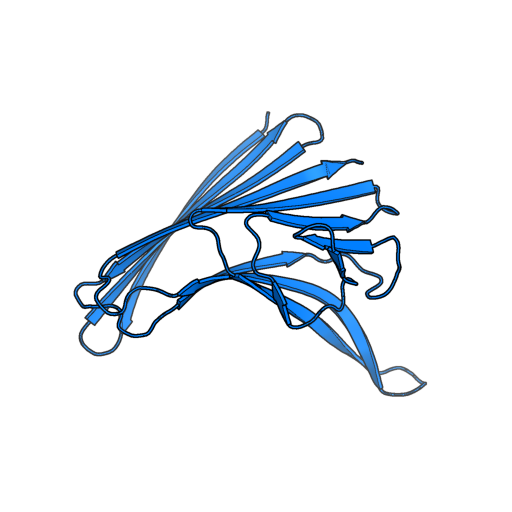 85 ? -2.311 -12.483 1.646 1.00 98.19 85 GLN A O 1
ATOM 660 N N . ILE A 1 86 ? -2.306 -10.338 0.955 1.00 98.44 86 ILE A N 1
ATOM 661 C CA . ILE A 1 86 ? -3.640 -10.327 0.351 1.00 98.44 86 ILE A CA 1
ATOM 662 C C . ILE A 1 86 ? -3.498 -10.013 -1.142 1.00 98.44 86 ILE A C 1
ATOM 664 O O . ILE A 1 86 ? -2.764 -9.106 -1.536 1.00 98.44 86 ILE A O 1
ATOM 668 N N . ILE A 1 87 ? -4.181 -10.774 -1.997 1.00 97.88 87 ILE A N 1
ATOM 669 C CA . ILE A 1 87 ? -4.261 -10.502 -3.439 1.00 97.88 87 ILE A CA 1
ATOM 670 C C . ILE A 1 87 ? -5.659 -9.959 -3.711 1.00 97.88 87 ILE A C 1
ATOM 672 O O . ILE A 1 87 ? -6.631 -10.708 -3.663 1.00 97.88 87 ILE A O 1
ATOM 676 N N . SER A 1 88 ? -5.757 -8.658 -3.957 1.00 97.81 88 SER A N 1
ATOM 677 C CA . SER A 1 88 ? -7.027 -7.975 -4.192 1.00 97.81 88 SER A CA 1
ATOM 678 C C . SER A 1 88 ? -6.775 -6.667 -4.949 1.00 97.81 88 SER A C 1
ATOM 680 O O . SER A 1 88 ? -5.763 -6.014 -4.675 1.00 97.81 88 SER A O 1
ATOM 682 N N . PRO A 1 89 ? -7.660 -6.250 -5.874 1.00 96.88 89 PRO A N 1
ATOM 683 C CA . PRO A 1 89 ? -7.565 -4.934 -6.513 1.00 96.88 89 PRO A CA 1
ATOM 684 C C . PRO A 1 89 ? -7.741 -3.773 -5.519 1.00 96.88 89 PRO A C 1
ATOM 686 O O . PRO A 1 89 ? -7.261 -2.669 -5.771 1.00 96.88 89 PRO A O 1
ATOM 689 N N . GLU A 1 90 ? -8.405 -4.031 -4.391 1.00 98.44 90 GLU A N 1
ATOM 690 C CA . GLU A 1 90 ? -8.726 -3.048 -3.359 1.00 98.44 90 GLU A CA 1
ATOM 691 C C . GLU A 1 90 ? -8.447 -3.619 -1.962 1.00 98.44 90 GLU A C 1
ATOM 693 O O . GLU A 1 90 ? -8.711 -4.793 -1.695 1.00 98.44 90 GLU A O 1
ATOM 698 N N . LEU A 1 91 ? -7.926 -2.785 -1.068 1.00 98.81 91 LEU A N 1
ATOM 699 C CA . LEU A 1 91 ? -7.783 -3.083 0.352 1.00 98.81 91 LEU A CA 1
ATOM 700 C C . LEU A 1 91 ? -8.417 -1.942 1.149 1.00 98.81 91 LEU A C 1
ATOM 702 O O . LEU A 1 91 ? -8.007 -0.789 1.016 1.00 98.81 91 LEU A O 1
ATOM 706 N N . ARG A 1 92 ? -9.411 -2.255 1.977 1.00 98.69 92 ARG A N 1
ATOM 707 C CA . ARG A 1 92 ? -10.030 -1.298 2.900 1.00 98.69 92 ARG A CA 1
ATOM 708 C C . ARG A 1 92 ? -9.418 -1.449 4.279 1.00 98.69 92 ARG A C 1
ATOM 710 O O . ARG A 1 92 ? -9.100 -2.561 4.693 1.00 98.69 92 ARG A O 1
ATOM 717 N N . VAL A 1 93 ? -9.267 -0.335 4.980 1.00 98.44 93 VAL A N 1
ATOM 718 C CA . VAL A 1 93 ? -8.869 -0.288 6.386 1.00 98.44 93 VAL A CA 1
ATOM 719 C C . VAL A 1 93 ? -9.863 0.601 7.113 1.00 98.44 93 VAL A C 1
ATOM 721 O O . VAL A 1 93 ? -9.989 1.782 6.783 1.00 98.44 93 VAL A O 1
ATOM 724 N N . THR A 1 94 ? -10.575 0.034 8.075 1.00 98.50 94 THR A N 1
ATOM 725 C CA . THR A 1 94 ? -11.711 0.677 8.733 1.00 98.50 94 THR A CA 1
ATOM 726 C C . THR A 1 94 ? -11.451 0.786 10.228 1.00 98.50 94 THR A C 1
ATOM 728 O O . THR A 1 94 ? -11.003 -0.178 10.841 1.00 98.50 94 THR A O 1
ATOM 731 N N . ASP A 1 95 ? -11.745 1.949 10.811 1.00 98.06 95 ASP A N 1
ATOM 732 C CA . ASP A 1 95 ? -11.896 2.160 12.254 1.00 98.06 95 ASP A CA 1
ATOM 733 C C . ASP A 1 95 ? -13.292 2.754 12.489 1.00 98.06 95 ASP A C 1
ATOM 735 O O . ASP A 1 95 ? -13.521 3.956 12.305 1.00 98.06 95 ASP A O 1
ATOM 739 N N . GLU A 1 96 ? -14.254 1.900 12.847 1.00 97.94 96 GLU A N 1
ATOM 740 C CA . GLU A 1 96 ? -15.647 2.314 13.054 1.00 97.94 96 GLU A CA 1
ATOM 741 C C . GLU A 1 96 ? -15.794 3.207 14.297 1.00 97.94 96 GLU A C 1
ATOM 743 O O . GLU A 1 96 ? -16.634 4.110 14.319 1.00 97.94 96 GLU A O 1
ATOM 748 N N . TRP A 1 97 ? -14.937 3.022 15.306 1.00 96.50 97 TRP A N 1
ATOM 749 C CA . TRP A 1 97 ? -14.925 3.842 16.519 1.00 96.50 97 TRP A CA 1
ATOM 750 C C . TRP A 1 97 ? -14.565 5.299 16.221 1.00 96.50 97 TRP A C 1
ATO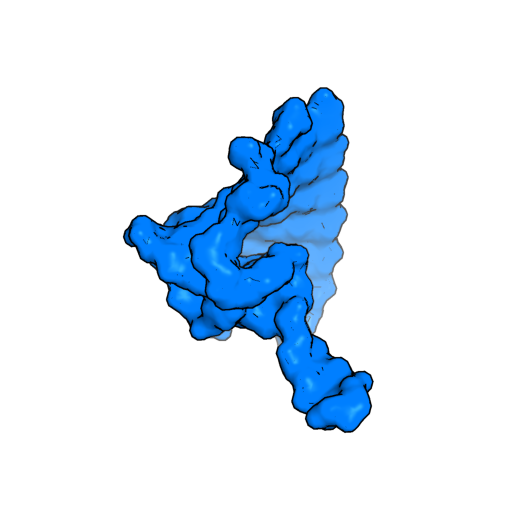M 752 O O . TRP A 1 97 ? -15.228 6.223 16.698 1.00 96.50 97 TRP A O 1
ATOM 762 N N . GLN A 1 98 ? -13.538 5.515 15.396 1.00 95.88 98 GLN A N 1
ATOM 763 C CA . GLN A 1 98 ? -13.152 6.847 14.919 1.00 95.88 98 GLN A CA 1
ATOM 764 C C . GLN A 1 98 ? -14.002 7.329 13.736 1.00 95.88 98 GLN A C 1
ATOM 766 O O . GLN A 1 98 ? -13.937 8.508 13.378 1.00 95.88 98 GLN A O 1
ATOM 771 N N . ARG A 1 99 ? -14.823 6.445 13.155 1.00 97.00 99 ARG A N 1
ATOM 772 C CA . ARG A 1 99 ? -15.598 6.669 11.927 1.00 97.00 99 ARG A CA 1
ATOM 773 C C . ARG A 1 99 ? -14.714 7.054 10.745 1.00 97.00 99 ARG A C 1
ATOM 775 O O . ARG A 1 99 ? -14.990 8.038 10.059 1.00 97.00 99 ARG A O 1
ATOM 782 N N . VAL A 1 100 ? -13.641 6.302 10.522 1.00 97.06 100 VAL A N 1
ATOM 783 C CA . VAL A 1 100 ? -12.698 6.527 9.421 1.00 97.06 100 VAL A CA 1
ATOM 784 C C . VAL A 1 100 ? -12.582 5.265 8.578 1.00 97.06 100 VAL A C 1
ATOM 786 O O . VAL A 1 100 ? -12.459 4.162 9.104 1.00 97.06 100 VAL A O 1
ATOM 789 N N . GLU A 1 101 ? -12.574 5.439 7.261 1.00 98.00 101 GLU A N 1
ATOM 790 C CA . GLU A 1 101 ? -12.229 4.391 6.304 1.00 98.00 101 GLU A CA 1
ATOM 791 C C . GLU A 1 101 ? -11.146 4.902 5.352 1.00 98.00 101 GLU A C 1
ATOM 793 O O . GLU A 1 101 ? -11.257 5.997 4.793 1.00 98.00 101 GLU A O 1
ATOM 798 N N . CYS A 1 102 ? -10.120 4.082 5.146 1.00 98.38 102 CYS A N 1
ATOM 799 C CA . CYS A 1 102 ? -9.106 4.245 4.115 1.00 98.38 102 CYS A CA 1
ATOM 800 C C . CYS A 1 102 ? -9.294 3.158 3.054 1.00 98.38 102 CYS A C 1
ATOM 802 O O . CYS A 1 102 ? -9.209 1.970 3.355 1.00 98.38 102 CYS A O 1
ATOM 804 N N . VAL A 1 103 ? -9.506 3.556 1.804 1.00 98.62 103 VAL A N 1
ATOM 805 C CA . VAL A 1 103 ? -9.608 2.653 0.655 1.00 98.62 103 VAL A CA 1
ATOM 806 C C . VAL A 1 103 ? -8.334 2.768 -0.168 1.00 98.62 103 VAL A C 1
ATOM 808 O O . VAL A 1 103 ? -8.016 3.844 -0.679 1.00 98.62 103 VAL A O 1
ATOM 811 N N . LEU A 1 104 ? -7.605 1.664 -0.288 1.00 98.81 104 LEU A N 1
ATOM 812 C CA . LEU A 1 104 ? -6.365 1.552 -1.043 1.00 98.81 104 LEU A CA 1
ATOM 813 C C . LEU A 1 104 ? -6.627 0.811 -2.350 1.00 98.81 104 LEU A C 1
ATOM 815 O O . LEU A 1 104 ? -7.152 -0.300 -2.353 1.00 98.81 104 LEU A O 1
ATOM 819 N N . THR A 1 105 ? -6.216 1.407 -3.461 1.00 98.75 105 THR A N 1
ATOM 820 C CA . THR A 1 105 ? -6.247 0.785 -4.791 1.00 98.75 105 THR A CA 1
ATOM 821 C C . THR A 1 105 ? -4.913 1.001 -5.477 1.00 98.75 105 THR A C 1
ATOM 823 O O . THR A 1 105 ? -4.199 1.962 -5.180 1.00 98.75 105 THR A O 1
ATOM 826 N N . ALA A 1 106 ? -4.550 0.108 -6.391 1.00 98.50 106 ALA A N 1
ATOM 827 C CA . ALA A 1 106 ? -3.324 0.273 -7.148 1.00 98.50 106 ALA A CA 1
ATOM 828 C C . ALA A 1 106 ? -3.466 -0.226 -8.586 1.00 98.50 106 ALA A C 1
ATOM 830 O O . ALA A 1 106 ? -4.251 -1.131 -8.870 1.00 98.50 106 ALA A O 1
ATOM 831 N N . ASP A 1 107 ? -2.693 0.384 -9.478 1.00 97.81 107 ASP A N 1
ATOM 832 C CA . ASP A 1 107 ? -2.625 0.036 -10.893 1.00 97.81 107 ASP A CA 1
ATOM 833 C C . ASP A 1 107 ? -1.154 -0.113 -11.320 1.00 97.81 107 ASP A C 1
ATOM 835 O O . ASP A 1 107 ? -0.382 0.835 -11.140 1.00 97.81 107 ASP A O 1
ATOM 839 N N . PRO A 1 108 ? -0.721 -1.271 -11.852 1.00 97.56 108 PRO A N 1
ATOM 840 C CA . PRO A 1 108 ? -1.470 -2.530 -11.980 1.00 97.56 108 PRO A CA 1
ATOM 841 C C . PRO A 1 108 ? -1.970 -3.088 -10.637 1.00 97.56 108 PRO A C 1
ATOM 843 O O . PRO A 1 108 ? -1.527 -2.646 -9.578 1.00 97.56 108 PRO A O 1
ATOM 846 N N . ALA A 1 109 ? -2.843 -4.099 -10.657 1.00 97.31 109 ALA A N 1
ATOM 847 C CA . ALA A 1 109 ? -3.302 -4.747 -9.424 1.00 97.31 109 ALA A CA 1
ATOM 848 C C . ALA A 1 109 ? -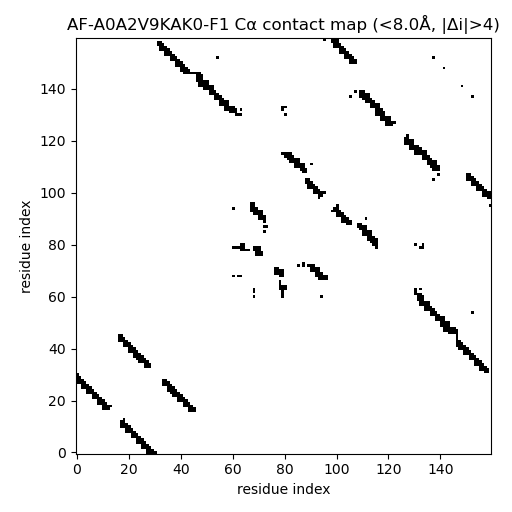2.106 -5.299 -8.608 1.00 97.31 109 ALA A C 1
ATOM 850 O O . ALA A 1 109 ? -1.280 -6.036 -9.166 1.00 97.31 109 ALA A O 1
ATOM 851 N N . PRO A 1 110 ? -1.972 -4.951 -7.313 1.00 98.25 110 PRO A N 1
ATOM 852 C CA . PRO A 1 110 ? -0.814 -5.326 -6.515 1.00 98.25 110 PRO A CA 1
ATOM 853 C C . PRO A 1 110 ? -1.048 -6.638 -5.755 1.00 98.25 110 PRO A C 1
ATOM 855 O O . PRO A 1 110 ? -2.144 -7.201 -5.706 1.00 98.25 110 PRO A O 1
ATOM 858 N N . ARG A 1 111 ? 0.003 -7.101 -5.082 1.00 98.56 111 ARG A N 1
ATOM 859 C CA . ARG A 1 111 ? -0.116 -7.949 -3.891 1.00 98.56 111 ARG A CA 1
ATOM 860 C C . ARG A 1 111 ? 0.092 -7.055 -2.675 1.00 98.56 111 ARG A C 1
ATOM 862 O O . ARG A 1 111 ? 1.109 -6.373 -2.610 1.00 98.56 111 ARG A O 1
ATOM 869 N N . TRP A 1 112 ? -0.831 -7.063 -1.726 1.00 98.75 112 TRP A N 1
ATOM 870 C CA . TRP A 1 112 ? -0.691 -6.318 -0.479 1.00 98.75 112 TRP A CA 1
ATOM 871 C C . TRP A 1 112 ? 0.111 -7.152 0.507 1.00 98.75 112 TRP A C 1
ATOM 873 O O . TRP A 1 112 ? -0.319 -8.246 0.861 1.00 98.75 112 TRP A O 1
ATOM 883 N N . TRP A 1 113 ? 1.279 -6.676 0.920 1.00 98.81 113 TRP A N 1
ATOM 884 C CA . TRP A 1 113 ? 2.032 -7.238 2.039 1.00 98.81 113 TRP A CA 1
ATOM 885 C C . TRP A 1 113 ? 1.746 -6.400 3.271 1.00 98.81 113 TRP A C 1
ATOM 887 O O . TRP A 1 113 ? 1.920 -5.185 3.235 1.00 98.81 113 TRP A O 1
ATOM 897 N N . ILE A 1 114 ? 1.285 -7.044 4.337 1.00 98.75 114 ILE A N 1
ATOM 898 C CA . ILE A 1 114 ? 0.855 -6.367 5.557 1.00 98.75 114 ILE A CA 1
ATOM 899 C C . ILE A 1 114 ? 1.597 -6.987 6.730 1.00 98.75 114 ILE A C 1
ATOM 901 O O . ILE A 1 114 ? 1.652 -8.215 6.862 1.00 98.75 114 ILE A O 1
ATOM 905 N N . VAL A 1 115 ? 2.184 -6.134 7.564 1.00 98.25 115 VAL A N 1
ATOM 906 C CA . VAL A 1 115 ? 2.807 -6.537 8.824 1.00 98.25 115 VAL A CA 1
ATOM 907 C C . VAL A 1 115 ? 2.447 -5.538 9.929 1.00 98.25 115 VAL A C 1
ATOM 909 O O . VAL A 1 115 ? 2.454 -4.328 9.677 1.00 98.25 115 VAL A O 1
ATOM 912 N N . PRO A 1 116 ? 2.158 -6.003 11.156 1.00 97.75 116 PRO A N 1
ATOM 913 C CA . PRO A 1 116 ? 2.010 -5.109 12.293 1.00 97.75 116 PRO A CA 1
ATOM 914 C C . PRO A 1 116 ? 3.359 -4.462 12.629 1.00 97.75 116 PRO A C 1
ATOM 916 O O . PRO A 1 116 ? 4.406 -5.116 12.595 1.00 97.75 116 PRO A O 1
ATOM 919 N N . ILE A 1 117 ? 3.330 -3.173 12.955 1.00 97.69 117 ILE A N 1
ATOM 920 C CA . ILE A 1 117 ? 4.461 -2.438 13.519 1.00 97.69 117 ILE A CA 1
ATOM 921 C C . ILE A 1 117 ? 4.300 -2.457 15.027 1.00 97.69 117 ILE A C 1
ATOM 923 O O . ILE A 1 117 ? 3.273 -2.037 15.560 1.00 97.69 117 ILE A O 1
ATOM 927 N N . GLU A 1 118 ? 5.334 -2.924 15.714 1.00 96.31 118 GLU A N 1
ATOM 928 C CA . GLU A 1 118 ? 5.276 -3.151 17.148 1.00 96.31 118 GLU A CA 1
ATOM 929 C C . GLU A 1 118 ? 6.542 -2.657 17.820 1.00 96.31 118 GLU A C 1
ATOM 931 O O . GLU A 1 118 ? 7.648 -2.786 17.289 1.00 96.31 118 GLU A O 1
ATOM 936 N N . THR A 1 119 ? 6.371 -2.097 19.006 1.00 95.38 119 THR A N 1
ATOM 937 C CA . THR A 1 119 ? 7.465 -1.656 19.862 1.00 95.38 119 THR A CA 1
ATOM 938 C C . THR A 1 119 ? 7.495 -2.490 21.131 1.00 95.38 119 THR A C 1
ATOM 940 O O . THR A 1 119 ? 6.491 -3.069 21.544 1.00 95.38 119 THR A O 1
ATOM 943 N N . ILE A 1 120 ? 8.671 -2.573 21.748 1.00 94.00 120 ILE A N 1
ATOM 944 C CA . ILE A 1 120 ? 8.818 -3.171 23.072 1.00 94.00 120 ILE A CA 1
ATOM 945 C C . ILE A 1 120 ? 8.696 -2.044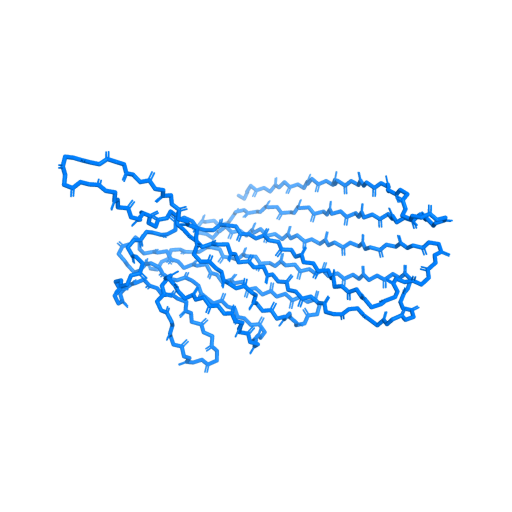 24.091 1.00 94.00 120 ILE A C 1
ATOM 947 O O . ILE A 1 120 ? 9.450 -1.071 24.033 1.00 94.00 120 ILE A O 1
ATOM 951 N N . SER A 1 121 ? 7.758 -2.192 25.017 1.00 90.38 121 SER A N 1
ATOM 952 C CA . SER A 1 121 ? 7.621 -1.341 26.192 1.00 90.38 121 SER A CA 1
ATOM 953 C C . SER A 1 121 ? 8.071 -2.115 27.426 1.00 90.38 121 SER A C 1
ATOM 955 O O . SER A 1 121 ? 7.761 -3.298 27.560 1.00 90.38 121 SER A O 1
ATOM 957 N N . GLN A 1 122 ? 8.810 -1.460 28.320 1.00 89.25 122 GLN A N 1
ATOM 958 C CA . GLN A 1 122 ? 9.138 -2.005 29.633 1.00 89.25 122 GLN A CA 1
ATOM 959 C C . GLN A 1 122 ? 8.227 -1.354 30.673 1.00 89.25 122 GLN A C 1
ATOM 961 O O . GLN A 1 122 ? 8.240 -0.133 30.837 1.00 89.25 122 GLN A O 1
ATOM 966 N N . SER A 1 123 ? 7.460 -2.173 31.378 1.00 85.50 123 SER A N 1
ATOM 967 C CA . SER A 1 123 ? 6.599 -1.790 32.494 1.00 85.50 123 SER A CA 1
ATOM 968 C C . SER A 1 123 ? 7.047 -2.501 33.778 1.00 85.50 123 SER A C 1
ATOM 970 O O . SER A 1 123 ? 7.951 -3.341 33.773 1.00 85.50 123 SER A O 1
ATOM 972 N N . GLU A 1 124 ? 6.413 -2.173 34.906 1.00 86.69 124 GLU A N 1
ATOM 973 C CA . GLU A 1 124 ? 6.632 -2.873 36.182 1.00 86.69 124 GLU A CA 1
ATOM 974 C C . GLU A 1 124 ? 6.230 -4.360 36.109 1.00 86.69 124 GLU A C 1
ATOM 976 O O . GLU A 1 124 ? 6.779 -5.183 36.840 1.00 86.69 124 GLU A O 1
ATOM 981 N N . SER A 1 125 ? 5.318 -4.720 35.195 1.00 84.38 125 SER A N 1
ATOM 982 C CA . SER A 1 125 ? 4.892 -6.096 34.905 1.00 84.38 125 SER A CA 1
ATOM 983 C C . SER A 1 125 ? 5.824 -6.851 33.948 1.00 84.38 125 SER A C 1
ATOM 985 O O . SER A 1 125 ? 5.617 -8.045 33.724 1.00 84.38 125 SER A O 1
ATOM 987 N N . GLY A 1 126 ? 6.86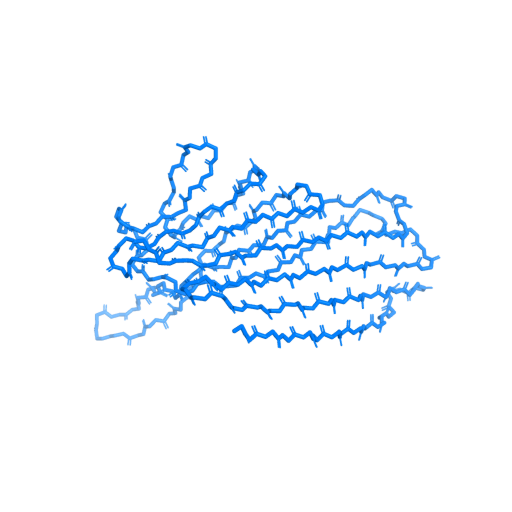3 -6.202 33.410 1.00 89.50 126 GLY A N 1
ATOM 988 C CA . GLY A 1 126 ? 7.840 -6.808 32.504 1.00 89.50 126 GLY A CA 1
ATOM 989 C C . GLY A 1 126 ? 7.851 -6.172 31.114 1.00 89.50 126 GLY A C 1
ATOM 990 O O . GLY A 1 126 ? 7.598 -4.983 30.955 1.00 89.50 126 GLY A O 1
ATOM 991 N N . PHE A 1 127 ? 8.219 -6.951 30.096 1.00 89.94 127 PHE A N 1
ATOM 992 C CA . PHE A 1 127 ? 8.225 -6.484 28.709 1.00 89.94 127 PHE A CA 1
ATOM 993 C C . PHE A 1 127 ? 6.898 -6.789 28.026 1.00 89.94 127 PHE A C 1
ATOM 995 O O . PHE A 1 127 ? 6.422 -7.923 28.054 1.00 89.94 127 PHE A O 1
ATOM 1002 N N . GLU A 1 128 ? 6.359 -5.789 27.342 1.00 90.75 128 GLU A N 1
ATOM 1003 C CA . GLU A 1 128 ? 5.118 -5.889 26.588 1.00 90.75 128 GLU A CA 1
ATOM 1004 C C . GLU A 1 128 ? 5.349 -5.456 25.140 1.00 90.75 128 GLU A C 1
ATOM 1006 O O . GLU A 1 128 ? 6.070 -4.498 24.850 1.00 90.75 128 GLU A O 1
ATOM 1011 N N . ARG A 1 129 ? 4.729 -6.187 24.214 1.00 91.38 129 ARG A N 1
ATOM 1012 C CA . ARG A 1 129 ? 4.714 -5.859 22.790 1.00 91.38 129 ARG A CA 1
ATOM 1013 C C . ARG A 1 129 ? 3.521 -4.947 22.533 1.00 91.38 129 ARG A C 1
ATOM 1015 O O . ARG A 1 129 ? 2.385 -5.344 22.777 1.00 91.38 129 ARG A O 1
ATOM 1022 N N . VAL A 1 130 ? 3.785 -3.738 22.054 1.00 94.19 130 VAL A N 1
ATOM 1023 C CA . VAL A 1 130 ? 2.768 -2.706 21.847 1.00 94.19 130 VAL A CA 1
ATOM 1024 C C . VAL A 1 130 ? 2.605 -2.448 20.359 1.00 94.19 130 VAL A C 1
ATOM 1026 O O . VAL A 1 130 ? 3.539 -2.014 19.687 1.00 94.19 130 VAL A O 1
ATOM 1029 N N . TYR A 1 131 ? 1.400 -2.688 19.859 1.00 96.62 131 TYR A N 1
ATOM 1030 C CA . TYR A 1 131 ? 1.022 -2.412 18.480 1.00 96.62 131 TYR A CA 1
ATOM 1031 C C . TYR A 1 131 ? 0.936 -0.898 18.209 1.00 96.62 131 TYR A C 1
ATOM 1033 O O . TYR A 1 131 ? 0.317 -0.162 18.977 1.00 96.62 131 TYR A O 1
ATOM 1041 N N . GLN A 1 132 ? 1.555 -0.436 17.118 1.00 96.88 132 GLN A N 1
ATOM 1042 C CA . GLN A 1 132 ? 1.669 0.985 16.743 1.00 96.88 132 GLN A CA 1
ATOM 1043 C C . GLN A 1 132 ? 0.980 1.331 15.413 1.00 96.88 132 GLN A C 1
ATOM 1045 O O . GLN A 1 132 ? 0.950 2.498 15.017 1.00 96.88 132 GLN A O 1
ATOM 1050 N N . GLY A 1 133 ? 0.448 0.331 14.711 1.00 97.50 133 GLY A N 1
ATOM 1051 C CA . GLY A 1 133 ? -0.111 0.465 13.370 1.00 97.50 133 GLY A CA 1
ATOM 1052 C C . GLY A 1 133 ? 0.335 -0.670 12.459 1.00 97.50 133 GLY A C 1
ATOM 1053 O O . GLY A 1 133 ? 1.030 -1.591 12.886 1.00 97.50 133 GLY A O 1
ATOM 1054 N N . SER A 1 134 ? -0.026 -0.588 11.184 1.00 98.19 134 SER A N 1
ATOM 1055 C CA . SER A 1 134 ? 0.364 -1.579 10.181 1.00 98.19 134 SER A CA 1
ATOM 1056 C C . SER A 1 134 ? 1.202 -0.933 9.087 1.00 98.19 134 SER A C 1
ATOM 1058 O O . SER A 1 134 ? 0.850 0.129 8.564 1.00 98.19 134 SER A O 1
ATOM 1060 N N . ALA A 1 135 ? 2.279 -1.608 8.695 1.00 98.38 135 ALA A N 1
ATOM 1061 C CA . ALA A 1 135 ? 2.945 -1.353 7.428 1.00 98.38 135 ALA A CA 1
ATOM 1062 C C . ALA A 1 135 ? 2.202 -2.115 6.329 1.00 98.38 135 ALA A C 1
ATOM 1064 O O . ALA A 1 135 ? 2.009 -3.330 6.421 1.00 98.38 135 ALA A O 1
ATOM 1065 N N . ILE A 1 136 ? 1.775 -1.387 5.301 1.00 98.69 136 ILE A N 1
ATOM 1066 C CA . ILE A 1 136 ? 1.005 -1.894 4.169 1.00 98.69 136 ILE A CA 1
ATOM 1067 C C . ILE A 1 136 ? 1.799 -1.580 2.909 1.00 98.69 136 ILE A C 1
ATOM 1069 O O . ILE A 1 136 ? 2.027 -0.419 2.575 1.00 98.69 136 ILE A O 1
ATOM 1073 N N . MET A 1 137 ? 2.209 -2.609 2.181 1.00 98.69 137 MET A N 1
ATOM 1074 C CA . MET A 1 137 ? 3.010 -2.458 0.975 1.00 98.69 137 MET A CA 1
ATOM 1075 C C . MET A 1 137 ? 2.277 -3.020 -0.241 1.00 98.69 137 MET A C 1
ATOM 1077 O O . MET A 1 137 ? 1.957 -4.206 -0.288 1.00 98.69 137 MET A O 1
ATOM 1081 N N . ALA A 1 138 ? 2.051 -2.180 -1.250 1.00 98.62 138 ALA A N 1
ATOM 1082 C CA . ALA A 1 138 ? 1.651 -2.623 -2.581 1.00 98.62 138 ALA A CA 1
ATOM 1083 C C . ALA A 1 138 ? 2.884 -3.169 -3.313 1.00 98.62 138 ALA A C 1
ATOM 1085 O O . ALA A 1 138 ? 3.853 -2.436 -3.517 1.00 98.62 138 ALA A O 1
ATOM 1086 N N . VAL A 1 139 ? 2.863 -4.451 -3.683 1.00 98.62 139 VAL A N 1
ATOM 1087 C CA . VAL A 1 139 ? 3.999 -5.159 -4.288 1.00 98.62 139 VAL A CA 1
ATOM 1088 C C . VAL A 1 139 ? 3.669 -5.632 -5.698 1.00 98.62 139 VAL A C 1
ATOM 1090 O O . VAL A 1 139 ? 2.707 -6.376 -5.910 1.00 98.62 139 VAL A O 1
ATOM 1093 N N . TRP A 1 140 ? 4.539 -5.294 -6.649 1.00 98.25 140 TRP A N 1
ATOM 1094 C CA . TRP A 1 140 ? 4.511 -5.794 -8.023 1.00 98.25 140 TRP A CA 1
ATOM 1095 C C . TRP A 1 140 ? 5.775 -6.584 -8.323 1.00 98.25 140 TRP A C 1
ATOM 1097 O O . TRP A 1 140 ? 6.880 -6.051 -8.241 1.00 98.25 140 TRP A O 1
ATOM 1107 N N . ARG A 1 141 ? 5.621 -7.851 -8.717 1.00 96.69 141 ARG A N 1
ATOM 1108 C CA . ARG A 1 141 ? 6.730 -8.618 -9.298 1.00 96.69 141 ARG A CA 1
ATOM 1109 C C . ARG A 1 141 ? 6.961 -8.131 -10.720 1.00 96.69 141 ARG A C 1
ATOM 1111 O O . ARG A 1 141 ? 6.018 -8.071 -11.507 1.00 96.69 141 ARG A O 1
ATOM 1118 N N . LEU A 1 142 ? 8.199 -7.782 -11.031 1.00 95.56 142 LEU A N 1
ATOM 1119 C CA . LEU A 1 142 ? 8.563 -7.233 -12.327 1.00 95.56 142 LEU A CA 1
ATOM 1120 C C . LEU A 1 142 ? 8.957 -8.373 -13.275 1.00 95.56 142 LEU A C 1
ATOM 1122 O O . LEU A 1 142 ? 9.602 -9.330 -12.836 1.00 95.56 142 LEU A O 1
ATOM 1126 N N . PRO A 1 143 ? 8.604 -8.300 -14.570 1.00 94.75 143 PRO A N 1
ATOM 1127 C CA . PRO A 1 143 ? 9.160 -9.213 -15.560 1.00 94.75 143 PRO A CA 1
ATOM 1128 C C . PRO A 1 143 ? 10.690 -9.128 -15.556 1.00 94.75 143 PRO A C 1
ATOM 1130 O O . PRO A 1 143 ? 11.244 -8.032 -15.538 1.00 94.75 143 PRO A O 1
ATOM 1133 N N . SER A 1 144 ? 11.386 -10.262 -15.635 1.00 93.44 144 SER A N 1
ATOM 1134 C CA . SER A 1 144 ? 12.854 -10.289 -15.528 1.00 93.44 144 SER A CA 1
ATOM 1135 C C . SER A 1 144 ? 13.572 -9.486 -16.618 1.00 93.44 144 SER A C 1
ATOM 1137 O O . SER A 1 144 ? 14.642 -8.925 -16.389 1.00 93.44 144 SER A O 1
ATOM 1139 N N . ALA A 1 145 ? 12.960 -9.395 -17.800 1.00 95.69 145 ALA A N 1
ATOM 1140 C CA . ALA A 1 145 ? 13.451 -8.615 -18.931 1.00 95.69 145 ALA A CA 1
ATOM 1141 C C . ALA A 1 145 ? 13.027 -7.134 -18.899 1.00 95.69 145 ALA A C 1
ATOM 1143 O O . ALA A 1 145 ? 13.451 -6.371 -19.769 1.00 95.69 145 ALA A O 1
ATOM 1144 N N . ALA A 1 146 ? 12.188 -6.720 -17.940 1.00 95.38 146 ALA A N 1
ATOM 1145 C CA . ALA A 1 146 ? 11.713 -5.346 -17.855 1.00 95.38 146 ALA A CA 1
ATOM 1146 C C . ALA A 1 146 ? 12.892 -4.388 -17.668 1.00 95.38 146 ALA A C 1
ATOM 1148 O O . ALA A 1 146 ? 13.825 -4.660 -16.914 1.00 95.38 146 ALA A O 1
ATOM 1149 N N . ARG A 1 147 ? 12.840 -3.262 -18.373 1.00 96.44 147 ARG A N 1
ATOM 1150 C CA . ARG A 1 147 ? 13.775 -2.136 -18.224 1.00 96.44 147 ARG A CA 1
ATOM 1151 C C . ARG A 1 147 ? 13.082 -0.909 -17.664 1.00 96.44 147 ARG A C 1
ATOM 1153 O O . ARG A 1 147 ? 13.743 0.001 -17.185 1.00 96.44 147 ARG A O 1
ATOM 1160 N N . ASP A 1 148 ? 11.760 -0.902 -17.693 1.00 96.50 148 ASP A N 1
ATOM 1161 C CA . ASP A 1 148 ? 10.933 0.090 -17.051 1.00 96.50 148 ASP A CA 1
ATOM 1162 C C . ASP A 1 148 ? 9.718 -0.572 -16.407 1.00 96.50 148 ASP A C 1
ATOM 1164 O O . ASP A 1 148 ? 9.361 -1.713 -16.711 1.00 96.50 148 ASP A O 1
ATOM 1168 N N . PHE A 1 149 ? 9.128 0.136 -15.453 1.00 97.75 149 PHE A N 1
ATOM 1169 C CA . PHE A 1 149 ? 7.864 -0.240 -14.850 1.00 97.75 149 PHE A CA 1
ATOM 1170 C C . PHE A 1 149 ? 7.167 1.003 -14.311 1.00 97.75 149 PHE A C 1
ATOM 1172 O O . PHE A 1 149 ? 7.807 1.884 -13.731 1.00 97.75 149 PHE A O 1
ATOM 1179 N N . ARG A 1 150 ? 5.848 1.076 -14.480 1.00 98.06 150 ARG A N 1
ATOM 1180 C CA . ARG A 1 150 ? 5.015 2.142 -13.922 1.00 98.06 150 ARG A CA 1
ATOM 1181 C C . ARG A 1 150 ? 3.973 1.541 -13.008 1.00 98.06 150 ARG A C 1
ATOM 1183 O O . ARG A 1 150 ? 3.453 0.464 -13.275 1.00 98.06 150 ARG A O 1
ATOM 1190 N N . SER A 1 151 ? 3.698 2.253 -11.932 1.00 98.38 151 SER A N 1
ATOM 1191 C CA . SER A 1 151 ? 2.686 1.867 -10.961 1.00 98.38 151 SER A CA 1
ATOM 1192 C C . SER A 1 151 ? 2.080 3.093 -10.313 1.00 98.38 151 SER A C 1
ATOM 1194 O O . SER A 1 151 ? 2.675 4.175 -10.302 1.00 98.38 151 SER A O 1
ATOM 1196 N N . LYS A 1 152 ? 0.894 2.907 -9.759 1.00 98.62 152 LYS A N 1
ATOM 1197 C CA . LYS A 1 152 ? 0.138 3.936 -9.075 1.00 98.62 152 LYS A CA 1
ATOM 1198 C C . LYS A 1 152 ? -0.520 3.331 -7.852 1.00 98.62 152 LYS A C 1
ATOM 1200 O O . LYS A 1 152 ? -1.125 2.275 -7.963 1.00 98.62 152 LYS A O 1
ATOM 1205 N N . LEU A 1 153 ? -0.394 3.995 -6.712 1.00 98.75 153 LEU A N 1
ATOM 1206 C CA . LEU A 1 153 ? -1.092 3.671 -5.472 1.00 98.75 153 LEU A CA 1
ATOM 1207 C C . LEU A 1 153 ? -1.968 4.863 -5.102 1.00 98.75 153 LEU A C 1
ATOM 1209 O O . LEU A 1 153 ? -1.457 5.975 -4.981 1.00 98.75 153 LEU A O 1
ATOM 1213 N N . THR A 1 154 ? -3.256 4.629 -4.898 1.00 98.69 154 THR A N 1
ATOM 1214 C CA . THR A 1 154 ? -4.208 5.647 -4.462 1.00 98.69 154 THR A CA 1
ATOM 1215 C C . THR A 1 154 ? -4.801 5.234 -3.123 1.00 98.69 154 THR A C 1
ATOM 1217 O O . THR A 1 154 ? -5.306 4.122 -2.983 1.00 98.69 154 THR A O 1
ATOM 1220 N N . MET A 1 155 ? -4.759 6.141 -2.151 1.00 98.56 155 MET A N 1
ATOM 1221 C CA . MET A 1 155 ? -5.515 6.056 -0.911 1.00 98.56 155 MET A CA 1
ATOM 1222 C C . MET A 1 155 ? -6.596 7.126 -0.910 1.00 98.56 155 MET A C 1
ATOM 1224 O O . MET A 1 155 ? -6.292 8.304 -1.092 1.00 98.56 155 MET A O 1
ATOM 1228 N N . ILE A 1 156 ? -7.832 6.723 -0.646 1.00 98.38 156 ILE A N 1
ATOM 1229 C CA . ILE A 1 156 ? -8.933 7.632 -0.339 1.00 98.38 156 ILE A CA 1
ATOM 1230 C C . ILE A 1 156 ? -9.311 7.419 1.118 1.00 98.38 156 ILE A C 1
ATOM 1232 O O . ILE A 1 156 ? -9.704 6.323 1.503 1.00 98.38 156 ILE A O 1
ATOM 1236 N N . THR A 1 157 ? -9.216 8.469 1.918 1.00 97.94 157 THR A N 1
ATOM 1237 C CA . THR A 1 157 ? -9.687 8.493 3.299 1.00 97.94 157 THR A CA 1
ATOM 1238 C C . THR A 1 157 ? -10.988 9.274 3.364 1.00 97.94 157 THR A C 1
ATOM 1240 O O . THR A 1 157 ? -11.083 10.382 2.829 1.00 97.94 157 THR A O 1
ATOM 1243 N N . ARG A 1 158 ? -11.994 8.707 4.026 1.00 95.88 158 ARG A N 1
ATOM 1244 C CA . ARG A 1 158 ? -13.293 9.349 4.245 1.00 95.88 158 ARG A CA 1
ATOM 1245 C C . ARG A 1 158 ? -13.822 9.066 5.642 1.00 95.88 158 ARG A C 1
ATOM 1247 O O . ARG A 1 158 ? -13.428 8.096 6.289 1.00 95.88 158 ARG A O 1
ATOM 1254 N N . ARG A 1 159 ? -14.740 9.922 6.081 1.00 93.50 159 ARG A N 1
ATOM 1255 C CA . ARG A 1 159 ? -15.524 9.703 7.294 1.00 93.50 159 ARG A CA 1
ATOM 1256 C C . ARG A 1 159 ? -16.681 8.735 7.019 1.00 93.50 159 ARG A C 1
ATOM 1258 O O . ARG A 1 159 ? -17.282 8.812 5.947 1.00 93.50 159 ARG A O 1
ATOM 1265 N N . LEU A 1 160 ? -16.969 7.858 7.981 1.00 89.44 160 LEU A N 1
ATOM 1266 C CA . LEU A 1 160 ? -18.140 6.970 8.007 1.00 89.44 160 LEU A CA 1
ATOM 1267 C C . LEU A 1 160 ? -19.371 7.653 8.615 1.00 89.44 160 LEU A C 1
ATOM 1269 O O . LEU A 1 160 ? -19.207 8.474 9.554 1.00 89.44 160 LEU A O 1
#

pLDDT: mean 95.91, std 4.0, range [75.06, 98.81]